Protein AF-T1C296-F1 (afdb_monomer)

Secondary structure (DSSP, 8-state):
--S-------SS--HHHHHHTTT-------S-SEE-TTSTT-EE-TTHHHHHHHHHHHHHHHHHT---

Sequence (68 aa):
LGFELLDVATGGGSDGNRVSGSGVPVLDALGPVGGGAHTPDEYIEIASVPERGALVAALIARLARTDG

Foldseek 3Di:
DPDDDDDDDDPDDDPQNVVVVVVDHGDDDLAFDWDPPPHPRTDGDPVRHVVSVVVVVVVVVVVVVPPD

InterPro domains:
  IPR002933 Peptidase M20 [PF01546] (6-61)

Structure (mmCIF, N/CA/C/O backbone):
data_AF-T1C296-F1
#
_entry.id   AF-T1C296-F1
#
loop_
_atom_site.group_PDB
_atom_site.id
_atom_site.type_symbol
_atom_site.label_atom_id
_atom_site.label_alt_id
_atom_site.label_comp_id
_atom_site.label_asym_id
_atom_site.label_entity_id
_atom_site.label_seq_id
_atom_site.pdbx_PDB_ins_code
_atom_site.Cartn_x
_atom_site.Cartn_y
_atom_site.Cartn_z
_atom_site.occupancy
_atom_site.B_iso_or_equiv
_atom_site.auth_seq_id
_atom_site.auth_comp_id
_atom_site.auth_asym_id
_atom_site.auth_atom_id
_atom_site.pdbx_PDB_model_num
ATOM 1 N N . LEU A 1 1 ? -12.305 -10.055 0.468 1.00 85.31 1 LEU A N 1
ATOM 2 C CA . LEU A 1 1 ? -12.172 -9.313 -0.806 1.00 85.31 1 LEU A CA 1
ATOM 3 C C . LEU A 1 1 ? -11.713 -10.197 -1.970 1.00 85.31 1 LEU A C 1
ATOM 5 O O . LEU A 1 1 ? -11.635 -9.695 -3.076 1.00 85.31 1 LEU A O 1
ATOM 9 N N . GLY A 1 2 ? -11.498 -11.506 -1.765 1.00 88.56 2 GLY A N 1
ATOM 10 C CA . GLY A 1 2 ? -11.289 -12.456 -2.867 1.00 88.56 2 GLY A CA 1
ATOM 11 C C . GLY A 1 2 ? -9.854 -12.558 -3.391 1.00 88.56 2 GLY A C 1
ATOM 12 O O . GLY A 1 2 ? -9.617 -13.394 -4.250 1.00 88.56 2 GLY A O 1
ATOM 13 N N . PHE A 1 3 ? -8.916 -11.773 -2.854 1.00 87.69 3 PHE A N 1
ATOM 14 C CA . PHE A 1 3 ? -7.488 -11.822 -3.181 1.00 87.69 3 PHE A CA 1
ATOM 15 C C . PHE A 1 3 ? -6.644 -12.228 -1.963 1.00 87.69 3 PHE A C 1
ATOM 17 O O . PHE A 1 3 ? -7.083 -12.088 -0.815 1.00 87.69 3 PHE A O 1
ATOM 24 N N . GLU A 1 4 ? -5.432 -12.716 -2.225 1.00 89.19 4 GLU A N 1
ATOM 25 C CA . GLU A 1 4 ? -4.424 -13.020 -1.207 1.00 89.19 4 GLU A CA 1
ATOM 26 C C . GLU A 1 4 ? -3.689 -11.744 -0.780 1.00 89.19 4 GLU A C 1
ATOM 28 O O . GLU A 1 4 ? -3.294 -10.927 -1.612 1.00 89.19 4 GLU A O 1
ATOM 33 N N . LEU A 1 5 ? -3.519 -11.560 0.530 1.00 87.56 5 LEU A N 1
ATOM 34 C CA . LEU A 1 5 ? -2.806 -10.422 1.099 1.00 87.56 5 LEU A CA 1
ATOM 35 C C . LEU A 1 5 ? -1.542 -10.926 1.792 1.00 87.56 5 LEU A C 1
ATOM 37 O O . LEU A 1 5 ? -1.633 -11.657 2.775 1.00 87.56 5 LEU A O 1
ATOM 41 N N . LEU A 1 6 ? -0.390 -10.504 1.280 1.00 85.50 6 LEU A N 1
ATOM 42 C CA . LEU A 1 6 ? 0.925 -10.826 1.824 1.00 85.50 6 LEU A CA 1
ATOM 43 C C . LEU A 1 6 ? 1.548 -9.576 2.440 1.00 85.50 6 LEU A C 1
ATOM 45 O O . LEU A 1 6 ? 1.431 -8.482 1.878 1.00 85.50 6 LEU A O 1
ATOM 49 N N . ASP A 1 7 ? 2.214 -9.742 3.578 1.00 84.44 7 ASP A N 1
ATOM 50 C CA . ASP A 1 7 ? 3.141 -8.752 4.104 1.00 84.44 7 ASP A CA 1
ATOM 51 C C . ASP A 1 7 ? 4.540 -8.977 3.520 1.00 84.44 7 ASP A C 1
ATOM 53 O O . ASP A 1 7 ? 4.912 -10.074 3.101 1.00 84.44 7 ASP A O 1
ATOM 57 N N . VAL A 1 8 ? 5.319 -7.902 3.440 1.00 83.38 8 VAL A N 1
ATOM 58 C CA . VAL A 1 8 ? 6.696 -7.955 2.953 1.00 83.38 8 VAL A CA 1
ATOM 59 C C . VAL A 1 8 ? 7.557 -7.099 3.863 1.00 83.38 8 VAL A C 1
ATOM 61 O O . VAL A 1 8 ? 7.303 -5.909 4.043 1.00 83.38 8 VAL A O 1
ATOM 64 N N . ALA A 1 9 ? 8.614 -7.700 4.405 1.00 82.25 9 ALA A N 1
ATOM 65 C CA . ALA A 1 9 ? 9.679 -6.947 5.042 1.00 82.25 9 ALA A CA 1
ATOM 66 C C . ALA A 1 9 ? 10.534 -6.277 3.958 1.00 82.25 9 ALA A C 1
ATOM 68 O O . ALA A 1 9 ? 11.200 -6.947 3.168 1.00 82.25 9 ALA A O 1
ATOM 69 N N . THR A 1 10 ? 10.526 -4.948 3.921 1.00 80.19 10 THR A N 1
ATOM 70 C CA . THR A 1 10 ? 11.381 -4.159 3.027 1.00 80.19 10 THR A CA 1
ATOM 71 C C . THR A 1 10 ? 12.548 -3.557 3.805 1.00 80.19 10 THR A C 1
ATOM 73 O O . THR A 1 10 ? 12.379 -3.177 4.958 1.00 80.19 10 THR A O 1
ATOM 76 N N . GLY A 1 11 ? 13.718 -3.404 3.178 1.00 76.56 11 GLY A N 1
ATOM 77 C CA . GLY A 1 11 ? 14.870 -2.722 3.792 1.00 76.56 11 GLY A CA 1
ATOM 78 C C . GLY A 1 11 ? 14.823 -1.186 3.736 1.00 76.56 11 GLY A C 1
ATOM 79 O O . GLY A 1 11 ? 15.763 -0.535 4.184 1.00 76.56 11 GLY A O 1
ATOM 80 N N . GLY A 1 12 ? 13.776 -0.605 3.140 1.00 78.75 12 GLY A N 1
ATOM 81 C CA . GLY A 1 12 ? 13.585 0.845 3.030 1.00 78.75 12 GLY A CA 1
ATOM 82 C C . GLY A 1 12 ? 12.961 1.464 4.284 1.00 78.75 12 GLY A C 1
ATOM 83 O O . GLY A 1 12 ? 12.477 0.754 5.160 1.00 78.75 12 GLY A O 1
ATOM 84 N N . GLY A 1 13 ? 12.966 2.796 4.364 1.00 84.12 13 GLY A N 1
ATOM 85 C CA . GLY A 1 13 ? 12.292 3.542 5.428 1.00 84.12 13 GLY A CA 1
ATOM 86 C C . GLY A 1 13 ? 11.121 4.353 4.886 1.00 84.12 13 GLY A C 1
ATOM 87 O O . GLY A 1 13 ? 11.266 5.038 3.874 1.00 84.12 13 GLY A O 1
ATOM 88 N N . SER A 1 14 ? 9.990 4.314 5.584 1.00 86.88 14 SER A N 1
ATOM 89 C CA . SER A 1 14 ? 8.813 5.133 5.294 1.00 86.88 14 SER A CA 1
ATOM 90 C C . SER A 1 14 ? 8.519 6.149 6.405 1.00 86.88 14 SER A C 1
ATOM 92 O O . SER A 1 14 ? 9.056 6.068 7.516 1.00 86.88 14 SER A O 1
ATOM 94 N N . ASP A 1 15 ? 7.631 7.107 6.129 1.00 89.31 15 ASP A N 1
ATOM 95 C CA . ASP A 1 15 ? 7.079 7.978 7.174 1.00 89.31 15 ASP A CA 1
ATOM 96 C C . ASP A 1 15 ? 6.308 7.171 8.225 1.00 89.31 15 ASP A C 1
ATOM 98 O O . ASP A 1 15 ? 6.403 7.467 9.418 1.00 89.31 15 ASP A O 1
ATOM 102 N N . GLY A 1 16 ? 5.641 6.087 7.810 1.00 88.75 16 GLY A N 1
ATOM 103 C CA . GLY A 1 16 ? 4.997 5.146 8.719 1.00 88.75 16 GLY A CA 1
ATOM 104 C C . GLY A 1 16 ? 5.983 4.494 9.687 1.00 88.75 16 GLY A C 1
ATOM 105 O O . GLY A 1 16 ? 5.707 4.439 10.883 1.00 88.75 16 GLY A O 1
ATOM 106 N N . ASN A 1 17 ? 7.176 4.092 9.230 1.00 88.19 17 ASN A N 1
ATOM 107 C CA . ASN A 1 17 ? 8.211 3.571 10.128 1.00 88.19 17 ASN A CA 1
ATOM 108 C C . ASN A 1 17 ? 8.696 4.628 11.129 1.00 88.19 17 ASN A C 1
ATOM 110 O O . ASN A 1 17 ? 8.929 4.298 12.292 1.00 88.19 17 ASN A O 1
ATOM 114 N N . ARG A 1 18 ? 8.828 5.895 10.710 1.00 88.69 18 ARG A N 1
ATOM 115 C CA . ARG A 1 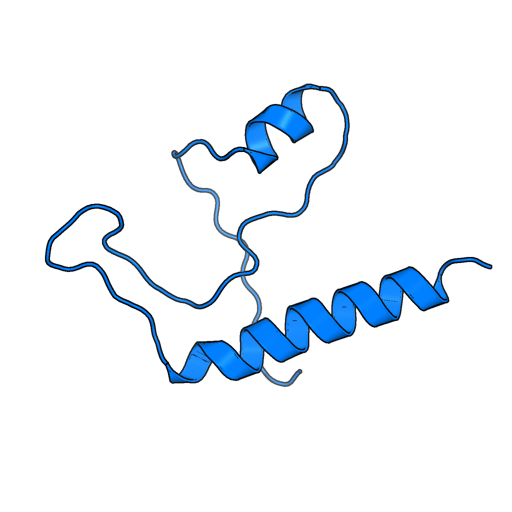18 ? 9.233 6.988 11.614 1.00 88.69 18 ARG A CA 1
ATOM 116 C C . ARG A 1 18 ? 8.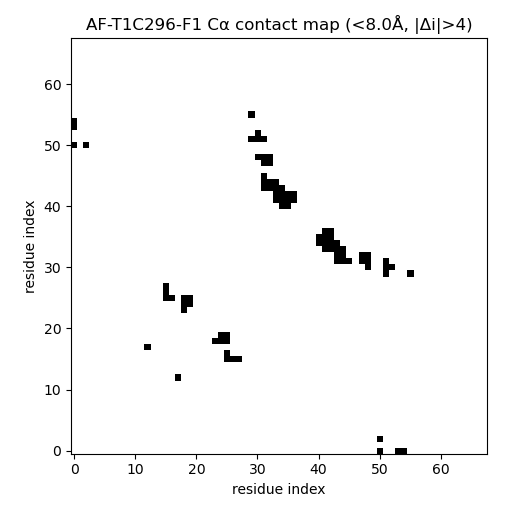204 7.225 12.711 1.00 88.69 18 ARG A C 1
ATOM 118 O O . ARG A 1 18 ? 8.579 7.339 13.874 1.00 88.69 18 ARG A O 1
ATOM 125 N N . VAL A 1 19 ? 6.922 7.267 12.352 1.00 92.12 19 VAL A N 1
ATOM 126 C CA . VAL A 1 19 ? 5.829 7.395 13.325 1.00 92.12 19 VAL A CA 1
ATOM 127 C C . VAL A 1 19 ? 5.749 6.146 14.205 1.00 92.12 19 VAL A C 1
ATOM 129 O O . VAL A 1 19 ? 5.635 6.263 15.418 1.00 92.12 19 VAL A O 1
ATOM 132 N N . SER A 1 20 ? 5.927 4.950 13.642 1.00 91.7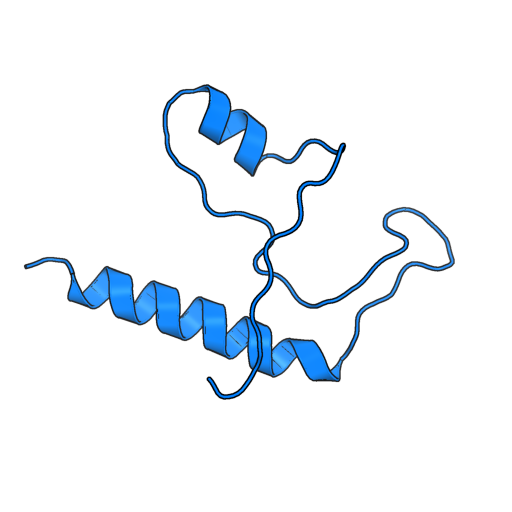5 20 SER A N 1
ATOM 133 C CA . SER A 1 20 ? 5.977 3.718 14.435 1.00 91.75 20 SER A CA 1
ATOM 134 C C . SER A 1 20 ? 7.106 3.718 15.464 1.00 91.75 20 SER A C 1
ATOM 136 O O . SER A 1 20 ? 6.922 3.210 16.570 1.00 91.75 20 SER A O 1
ATOM 138 N N . GLY A 1 21 ? 8.251 4.323 15.141 1.00 90.19 21 GLY A N 1
ATOM 139 C CA . GLY A 1 21 ? 9.373 4.487 16.064 1.00 90.19 21 GLY A CA 1
ATOM 140 C C . GLY A 1 21 ? 9.068 5.366 17.284 1.00 90.19 21 GLY A C 1
ATOM 141 O O . GLY A 1 21 ? 9.774 5.260 18.284 1.00 90.19 21 GLY A O 1
ATOM 142 N N . SER A 1 22 ? 8.015 6.193 17.250 1.00 95.06 22 SER A N 1
ATOM 143 C CA . SER A 1 22 ? 7.575 6.998 18.401 1.00 95.06 22 SER A CA 1
ATOM 144 C C . SER A 1 22 ? 6.580 6.274 19.319 1.00 95.06 22 SER A C 1
ATOM 146 O O . SER A 1 22 ? 6.076 6.867 20.271 1.00 95.06 22 SER A O 1
ATOM 148 N N . GLY A 1 23 ? 6.317 4.985 19.070 1.00 94.31 23 GLY A N 1
ATOM 149 C CA . GLY A 1 23 ? 5.427 4.153 19.885 1.00 94.31 23 GLY A CA 1
ATOM 150 C C . GLY A 1 23 ? 3.966 4.153 19.432 1.00 94.31 23 GLY A C 1
ATOM 151 O O . GLY A 1 23 ? 3.131 3.551 20.104 1.00 94.31 23 GLY A O 1
ATOM 152 N N . VAL A 1 24 ? 3.645 4.787 18.302 1.00 94.25 24 VAL A N 1
ATOM 153 C CA . VAL A 1 24 ? 2.308 4.752 17.694 1.00 94.25 24 VAL A CA 1
ATOM 154 C C . VAL A 1 24 ? 2.289 3.680 16.605 1.00 94.25 24 VAL A C 1
ATOM 156 O O . VAL A 1 24 ? 2.929 3.886 15.581 1.00 94.25 24 VAL A O 1
ATOM 159 N N . PRO A 1 25 ? 1.578 2.549 16.761 1.00 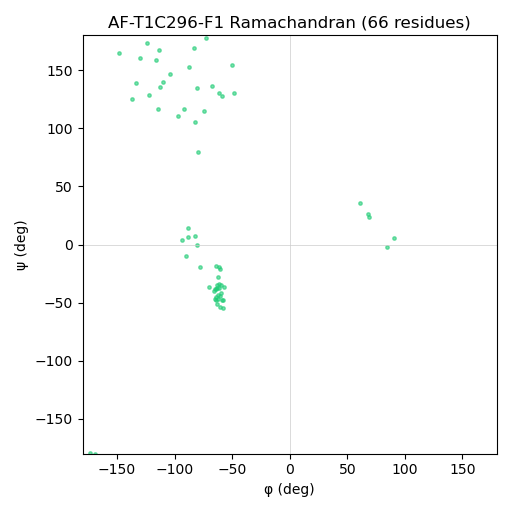91.75 25 PRO A N 1
ATOM 160 C CA . PRO A 1 25 ? 1.515 1.536 15.711 1.00 91.75 25 PRO A CA 1
ATOM 161 C C . PRO A 1 25 ? 0.955 2.123 14.411 1.00 91.75 25 PRO A C 1
ATOM 163 O O . PRO A 1 25 ? -0.121 2.722 14.415 1.00 91.75 25 PRO A O 1
ATOM 166 N N . VAL A 1 26 ? 1.667 1.931 13.298 1.00 91.62 26 VAL A N 1
ATOM 167 C CA . VAL A 1 26 ? 1.234 2.398 11.975 1.00 91.62 26 VAL A CA 1
ATOM 168 C C . VAL A 1 26 ? 1.150 1.228 11.012 1.00 91.62 26 VAL A C 1
ATOM 170 O O . VAL A 1 26 ? 2.104 0.471 10.853 1.00 91.62 26 VAL A O 1
ATOM 173 N N . LEU A 1 27 ? 0.003 1.118 10.346 1.00 90.94 27 LEU A N 1
ATOM 174 C CA . LEU A 1 27 ? -0.158 0.282 9.168 1.00 90.94 27 LEU A CA 1
ATOM 175 C C . LEU A 1 27 ? 0.120 1.142 7.927 1.00 90.94 27 LEU A C 1
ATOM 177 O O . LEU A 1 27 ? -0.587 2.119 7.688 1.00 90.94 27 LEU A O 1
ATOM 181 N N . ASP A 1 28 ? 1.157 0.791 7.171 1.00 88.75 28 ASP A N 1
ATOM 182 C CA . ASP A 1 28 ? 1.653 1.532 6.002 1.00 88.75 28 ASP A CA 1
ATOM 183 C C . ASP A 1 28 ? 1.693 0.622 4.755 1.00 88.75 28 ASP A C 1
ATOM 185 O O . ASP A 1 28 ? 1.431 -0.577 4.847 1.00 88.75 28 ASP A O 1
ATOM 189 N N . ALA A 1 29 ? 2.002 1.187 3.586 1.00 88.38 29 ALA A N 1
ATOM 190 C CA . ALA A 1 29 ? 2.164 0.504 2.305 1.00 88.38 29 ALA A CA 1
ATOM 191 C C . ALA A 1 29 ? 0.899 -0.233 1.816 1.00 88.38 29 ALA A C 1
ATOM 193 O O . ALA A 1 29 ? 0.967 -1.272 1.167 1.00 88.38 29 ALA A O 1
ATOM 194 N N . LEU A 1 30 ? -0.281 0.339 2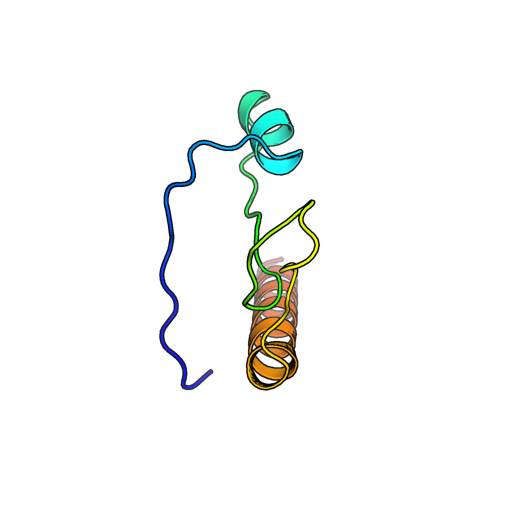.078 1.00 93.38 30 LEU A N 1
ATOM 195 C CA . LEU A 1 30 ? -1.579 -0.209 1.648 1.00 93.38 30 LEU A CA 1
ATOM 196 C C . LEU A 1 30 ? -1.958 0.132 0.194 1.00 93.38 30 LEU A C 1
ATOM 198 O O . LEU A 1 30 ? -3.092 -0.109 -0.225 1.00 93.38 30 LEU A O 1
ATOM 202 N N . GLY A 1 31 ? -1.034 0.731 -0.558 1.00 93.00 31 GLY A N 1
ATOM 203 C CA . GLY A 1 31 ? -1.261 1.175 -1.928 1.00 93.00 31 GLY A CA 1
ATOM 204 C C . GLY A 1 31 ? -1.337 0.037 -2.959 1.00 93.00 31 GLY A C 1
ATOM 205 O O . GLY A 1 31 ? -1.182 -1.138 -2.619 1.00 93.00 31 GLY A O 1
ATOM 206 N N . PRO A 1 32 ? -1.595 0.392 -4.230 1.00 94.94 32 PRO A N 1
ATOM 207 C CA . PRO A 1 32 ? -1.491 -0.497 -5.389 1.00 94.94 32 PRO A CA 1
ATOM 208 C C . PRO A 1 32 ? -0.165 -1.258 -5.462 1.00 94.94 32 PRO A C 1
ATOM 210 O O . PRO A 1 32 ? 0.863 -0.789 -4.975 1.00 94.94 32 PRO A O 1
ATOM 213 N N . VAL A 1 33 ? -0.189 -2.418 -6.118 1.00 93.75 33 VAL A N 1
ATOM 214 C CA . VAL A 1 33 ? 1.029 -3.158 -6.464 1.00 93.75 33 VAL A CA 1
ATOM 215 C C . VAL A 1 33 ? 1.806 -2.359 -7.509 1.00 93.75 33 VAL A C 1
ATOM 217 O O . VAL A 1 33 ? 1.224 -1.822 -8.453 1.00 93.75 33 VAL A O 1
ATOM 220 N N . GLY A 1 34 ? 3.119 -2.277 -7.334 1.00 93.75 34 GLY A N 1
ATOM 221 C CA . GLY A 1 34 ? 4.022 -1.547 -8.210 1.00 93.75 34 GLY A CA 1
ATOM 222 C C . GLY A 1 34 ? 5.476 -1.777 -7.816 1.00 93.75 34 GLY A C 1
ATOM 223 O O . GLY A 1 34 ? 5.771 -2.509 -6.868 1.00 93.75 34 GLY A O 1
ATOM 224 N N . GLY A 1 35 ? 6.393 -1.149 -8.541 1.00 94.00 35 GLY A N 1
ATOM 225 C CA . GLY A 1 35 ? 7.822 -1.321 -8.311 1.00 94.00 35 GLY A CA 1
ATOM 226 C C . GLY A 1 35 ? 8.666 -0.318 -9.080 1.00 94.00 35 GLY A C 1
ATOM 227 O O . GLY A 1 35 ? 8.141 0.538 -9.784 1.00 94.00 35 GLY A O 1
ATOM 228 N N . GLY A 1 36 ? 9.988 -0.420 -8.919 1.00 94.00 36 GLY A N 1
ATOM 229 C CA . GLY A 1 36 ? 10.934 0.455 -9.615 1.00 94.00 36 GLY A CA 1
ATOM 230 C C . GLY A 1 36 ? 10.897 1.908 -9.139 1.00 94.00 36 GLY A C 1
ATOM 231 O O . GLY A 1 36 ? 11.278 2.788 -9.903 1.00 94.00 36 GLY A O 1
ATOM 232 N N . ALA A 1 37 ? 10.439 2.168 -7.909 1.00 91.00 37 ALA A N 1
ATOM 233 C CA . ALA A 1 37 ? 10.337 3.521 -7.367 1.00 91.00 37 ALA A CA 1
ATOM 234 C C . ALA A 1 37 ? 11.641 4.307 -7.575 1.00 91.00 37 ALA A C 1
ATOM 236 O O . ALA A 1 37 ? 12.725 3.818 -7.240 1.00 91.00 37 ALA A O 1
ATOM 237 N N . HIS A 1 38 ? 11.518 5.525 -8.112 1.00 93.00 38 HIS A N 1
ATOM 238 C CA . HIS A 1 38 ? 12.644 6.407 -8.444 1.00 93.00 38 HIS A CA 1
ATOM 239 C C . HIS A 1 38 ? 13.534 5.906 -9.598 1.00 93.00 38 HIS A C 1
ATOM 241 O O . HIS A 1 38 ? 14.714 6.258 -9.673 1.00 93.00 38 HIS A O 1
ATOM 247 N N . THR A 1 39 ? 12.985 5.106 -10.513 1.00 97.12 39 THR A N 1
ATOM 248 C CA . THR A 1 39 ? 13.671 4.656 -11.734 1.00 97.12 39 THR A CA 1
ATOM 249 C C . THR A 1 39 ? 12.794 4.888 -12.971 1.00 97.12 39 THR A C 1
ATOM 251 O O . THR A 1 39 ? 11.580 5.021 -12.838 1.00 97.12 39 THR A O 1
ATOM 254 N N . PRO A 1 40 ? 13.357 4.920 -14.194 1.00 98.06 40 PRO A N 1
ATOM 255 C CA . PRO A 1 40 ? 12.554 4.956 -15.421 1.00 98.06 40 PRO A CA 1
ATOM 256 C C . PRO A 1 40 ? 11.624 3.747 -15.597 1.00 98.06 40 PRO A C 1
ATOM 258 O O . PRO A 1 40 ? 10.647 3.843 -16.334 1.00 98.06 40 PRO A O 1
ATOM 261 N N . ASP A 1 41 ? 11.924 2.639 -14.916 1.00 97.81 41 ASP A N 1
ATOM 262 C CA . ASP A 1 41 ? 11.130 1.412 -14.917 1.00 97.81 41 ASP A CA 1
ATOM 263 C C . ASP A 1 41 ? 10.038 1.427 -13.828 1.00 97.81 41 ASP A C 1
ATOM 265 O O . ASP A 1 41 ? 9.481 0.382 -13.497 1.00 97.81 41 ASP A O 1
ATOM 269 N N . GLU A 1 42 ? 9.743 2.590 -13.231 1.00 97.81 42 GLU A N 1
ATOM 270 C CA . GLU A 1 42 ? 8.680 2.743 -12.238 1.00 97.81 42 GLU A CA 1
ATOM 271 C C . GLU A 1 42 ? 7.309 2.401 -12.833 1.00 97.81 42 GLU A C 1
ATOM 273 O O . GLU A 1 42 ? 6.923 2.897 -13.895 1.00 97.81 42 GLU A O 1
ATOM 278 N N . TYR A 1 43 ? 6.553 1.551 -12.137 1.00 97.75 43 TYR A N 1
ATOM 279 C CA . TYR A 1 43 ? 5.261 1.085 -12.623 1.00 97.75 43 TYR A CA 1
ATOM 280 C C . TYR A 1 43 ? 4.265 0.797 -11.505 1.00 97.75 43 TYR A C 1
ATOM 282 O O . TYR A 1 43 ? 4.607 0.624 -10.334 1.00 97.75 43 TYR A O 1
ATOM 290 N N . ILE A 1 44 ? 3.010 0.683 -11.928 1.00 97.50 44 ILE A N 1
ATOM 291 C CA . ILE A 1 44 ? 1.863 0.276 -11.128 1.00 97.50 44 ILE A CA 1
ATOM 292 C C . ILE A 1 44 ? 1.057 -0.768 -11.902 1.00 97.50 44 ILE A C 1
ATOM 294 O O . ILE A 1 44 ? 0.820 -0.630 -13.104 1.00 97.50 44 ILE A O 1
ATOM 298 N N . GLU A 1 45 ? 0.588 -1.801 -11.213 1.00 96.88 45 GLU A N 1
ATOM 299 C CA . GLU A 1 45 ? -0.357 -2.760 -11.772 1.00 96.88 45 GLU A CA 1
ATOM 300 C C . GLU A 1 45 ? -1.779 -2.204 -11.671 1.00 96.88 45 GLU A C 1
ATOM 302 O O . GLU A 1 45 ? -2.389 -2.197 -10.600 1.00 96.88 45 GLU A O 1
ATOM 307 N N . ILE A 1 46 ? -2.339 -1.755 -12.798 1.00 97.88 46 ILE A N 1
ATOM 308 C CA . ILE A 1 46 ? -3.669 -1.119 -12.850 1.00 97.88 46 ILE A CA 1
ATOM 309 C C . ILE A 1 46 ? -4.773 -2.018 -12.276 1.00 97.88 46 ILE A C 1
ATOM 311 O O . ILE A 1 46 ? -5.673 -1.525 -11.596 1.00 97.88 46 ILE A O 1
ATOM 315 N N . ALA A 1 47 ? -4.688 -3.334 -12.488 1.00 96.06 47 ALA A N 1
ATOM 316 C CA . ALA A 1 47 ? -5.648 -4.296 -11.946 1.00 96.06 47 ALA A CA 1
ATOM 317 C C . ALA A 1 47 ? -5.682 -4.318 -10.404 1.00 96.06 47 ALA A C 1
ATOM 319 O O . ALA A 1 47 ? -6.736 -4.573 -9.828 1.00 96.06 47 ALA A O 1
ATOM 320 N N . SER A 1 48 ? -4.575 -3.971 -9.735 1.00 95.75 48 SER A N 1
ATOM 321 C CA . SER A 1 48 ? -4.487 -3.954 -8.267 1.00 95.75 48 SER A CA 1
ATOM 322 C C . SER A 1 48 ? -5.145 -2.724 -7.625 1.00 95.75 48 SER A C 1
ATOM 324 O O . SER A 1 48 ? -5.477 -2.737 -6.439 1.00 95.75 48 SER A O 1
ATOM 326 N N . VAL A 1 49 ? -5.361 -1.647 -8.388 1.00 96.75 49 VAL A N 1
ATOM 327 C CA . VAL A 1 49 ? -5.938 -0.390 -7.886 1.00 96.75 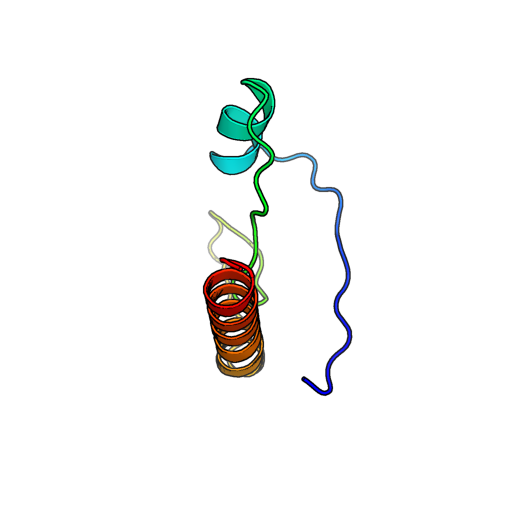4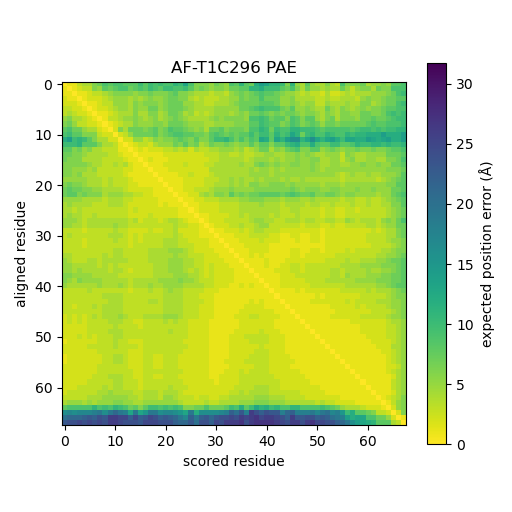9 VAL A CA 1
ATOM 328 C C . VAL A 1 49 ? -7.319 -0.588 -7.247 1.00 96.75 49 VAL A C 1
ATOM 330 O O . VAL A 1 49 ? -7.485 -0.193 -6.088 1.00 96.75 49 VAL A O 1
ATOM 333 N N . PRO A 1 50 ? -8.319 -1.193 -7.923 1.00 96.75 50 PRO A N 1
ATOM 334 C CA . PRO A 1 50 ? -9.629 -1.408 -7.311 1.00 96.75 50 PRO A CA 1
ATOM 335 C C . PRO A 1 50 ? -9.571 -2.343 -6.094 1.00 96.75 50 PRO A C 1
ATOM 337 O O . PRO A 1 50 ? -10.290 -2.114 -5.122 1.00 96.75 50 PRO A O 1
ATOM 340 N N . GLU A 1 51 ? -8.699 -3.353 -6.102 1.00 95.44 51 GLU A N 1
ATOM 341 C CA . GLU A 1 51 ? -8.542 -4.299 -4.989 1.00 95.44 51 GLU A CA 1
ATOM 342 C C . GLU A 1 51 ? -8.010 -3.606 -3.729 1.00 95.44 51 GLU A C 1
ATOM 344 O O . GLU A 1 51 ? -8.573 -3.753 -2.640 1.00 95.44 51 GLU A O 1
ATOM 349 N N . ARG A 1 52 ? -6.961 -2.789 -3.884 1.00 96.56 52 ARG A N 1
ATOM 350 C CA . ARG A 1 52 ? -6.351 -2.022 -2.789 1.00 96.56 52 ARG A CA 1
ATOM 351 C C . ARG A 1 52 ? -7.258 -0.893 -2.314 1.00 96.56 52 ARG A C 1
ATOM 353 O O . ARG A 1 52 ? -7.384 -0.680 -1.110 1.00 96.56 52 ARG A O 1
ATOM 360 N N . GLY A 1 53 ? -7.983 -0.246 -3.226 1.00 97.06 53 GLY A N 1
ATOM 361 C CA . GLY A 1 53 ? -9.031 0.712 -2.872 1.00 97.06 53 GLY A CA 1
ATOM 362 C C . GLY A 1 53 ? -10.128 0.076 -2.011 1.00 97.06 53 GLY A C 1
ATOM 363 O O . GLY A 1 53 ? -10.475 0.606 -0.954 1.00 97.06 53 GLY A O 1
ATOM 364 N N . ALA A 1 54 ? -10.625 -1.099 -2.408 1.00 97.00 54 ALA A N 1
ATOM 365 C CA . ALA A 1 54 ? -11.616 -1.845 -1.636 1.00 97.00 54 ALA A CA 1
ATOM 366 C C . ALA A 1 54 ? -11.076 -2.286 -0.265 1.00 97.00 54 ALA A C 1
ATOM 368 O O . ALA A 1 54 ? -11.812 -2.241 0.722 1.00 97.00 54 ALA A O 1
ATOM 369 N N . LEU A 1 55 ? -9.798 -2.670 -0.184 1.00 96.44 55 LEU A N 1
ATOM 370 C CA . LEU A 1 55 ? -9.128 -3.014 1.073 1.00 96.44 55 LEU A CA 1
ATOM 371 C C 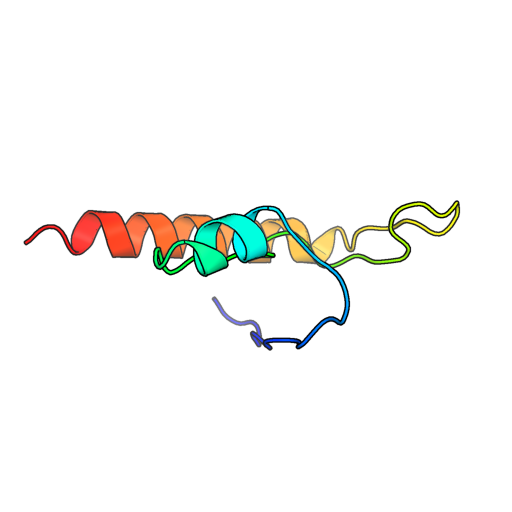. LEU A 1 55 ? -9.112 -1.846 2.053 1.00 96.44 55 LEU A C 1
ATOM 373 O O . LEU A 1 55 ? -9.579 -1.993 3.182 1.00 96.44 55 LEU A O 1
ATOM 377 N N . VAL A 1 56 ? -8.607 -0.691 1.616 1.00 96.75 56 VAL A N 1
ATOM 378 C CA . VAL A 1 56 ? -8.508 0.510 2.454 1.00 96.75 56 VAL A CA 1
ATOM 379 C C . VAL A 1 56 ? -9.898 0.974 2.887 1.00 96.75 56 VAL A C 1
ATOM 381 O O . VAL A 1 56 ? -10.117 1.244 4.068 1.00 96.75 56 VAL A O 1
ATOM 384 N N . ALA A 1 57 ? -10.870 0.983 1.972 1.00 97.12 57 ALA A N 1
ATOM 385 C CA . ALA A 1 57 ? -12.250 1.330 2.297 1.00 97.12 57 ALA A CA 1
ATOM 386 C C . ALA A 1 57 ? -12.859 0.370 3.334 1.00 97.12 57 ALA A C 1
ATOM 388 O O . ALA A 1 57 ? -13.483 0.811 4.301 1.00 97.12 57 ALA A O 1
ATOM 389 N N . ALA A 1 58 ? -12.650 -0.941 3.178 1.00 95.81 58 ALA A N 1
ATOM 390 C CA . ALA A 1 58 ? -13.138 -1.942 4.122 1.00 95.81 58 ALA A CA 1
ATOM 391 C C . ALA A 1 58 ? -12.474 -1.815 5.500 1.00 95.81 58 ALA A C 1
ATOM 393 O O . ALA A 1 58 ? -13.159 -1.973 6.514 1.00 95.81 58 ALA A O 1
ATOM 394 N N . LEU A 1 59 ? -11.174 -1.503 5.546 1.00 94.94 59 LEU A N 1
ATOM 395 C CA . LEU A 1 59 ? -10.432 -1.262 6.782 1.00 94.94 59 LEU A CA 1
ATOM 396 C C . LEU A 1 59 ? -10.985 -0.045 7.531 1.00 94.94 59 LEU A C 1
ATOM 398 O O . LEU A 1 59 ? -11.344 -0.168 8.701 1.00 94.94 59 LEU A O 1
ATOM 402 N N . ILE A 1 60 ? -11.128 1.097 6.852 1.00 95.62 60 ILE A N 1
ATOM 403 C CA . ILE A 1 60 ? -11.706 2.317 7.438 1.00 95.62 60 ILE A CA 1
ATOM 404 C C . ILE A 1 60 ? -13.122 2.038 7.942 1.00 95.62 60 ILE A C 1
ATOM 406 O O . ILE A 1 60 ? -13.445 2.339 9.089 1.00 95.62 60 ILE A O 1
ATOM 410 N N . ALA A 1 61 ? -13.956 1.396 7.120 1.00 96.19 61 ALA A N 1
ATOM 411 C CA . ALA A 1 61 ? -15.316 1.051 7.508 1.00 96.19 61 ALA A CA 1
ATOM 412 C C . ALA A 1 61 ? -15.340 0.107 8.718 1.00 96.19 61 ALA A C 1
ATOM 414 O O . ALA A 1 61 ? -16.228 0.215 9.559 1.00 96.19 61 ALA A O 1
ATOM 415 N N . ARG A 1 62 ? -14.397 -0.840 8.815 1.00 95.19 62 ARG A N 1
ATOM 416 C CA . ARG A 1 62 ? -14.278 -1.734 9.971 1.00 95.19 62 ARG A CA 1
ATOM 417 C C . ARG A 1 62 ? -13.936 -0.948 11.227 1.00 95.19 62 ARG A C 1
ATOM 419 O O . ARG A 1 62 ? -14.614 -1.169 12.224 1.00 95.19 62 ARG A O 1
ATOM 426 N N . LEU A 1 63 ? -12.946 -0.060 11.167 1.00 93.31 63 LEU A N 1
ATOM 427 C CA . LEU A 1 63 ? -12.509 0.763 12.296 1.00 93.31 63 LEU A CA 1
ATOM 428 C C . LEU A 1 63 ? -13.623 1.693 12.777 1.00 93.31 63 LEU A C 1
ATOM 430 O O . LEU A 1 63 ? -13.947 1.651 13.954 1.00 93.31 63 LEU A O 1
ATOM 434 N N . ALA A 1 64 ? -14.307 2.383 11.862 1.00 93.94 64 ALA A N 1
ATOM 435 C CA . ALA A 1 64 ? -15.435 3.265 12.179 1.00 93.94 64 ALA A CA 1
ATOM 436 C C . ALA A 1 64 ? -16.633 2.547 12.835 1.00 93.94 64 ALA A C 1
ATOM 438 O O . ALA A 1 64 ? -17.484 3.183 13.445 1.00 93.94 64 ALA A O 1
ATOM 439 N N . ARG A 1 65 ? -16.733 1.216 12.702 1.00 91.44 65 ARG A N 1
ATOM 440 C CA . ARG A 1 65 ? -17.733 0.397 13.413 1.00 91.44 65 ARG A CA 1
ATOM 4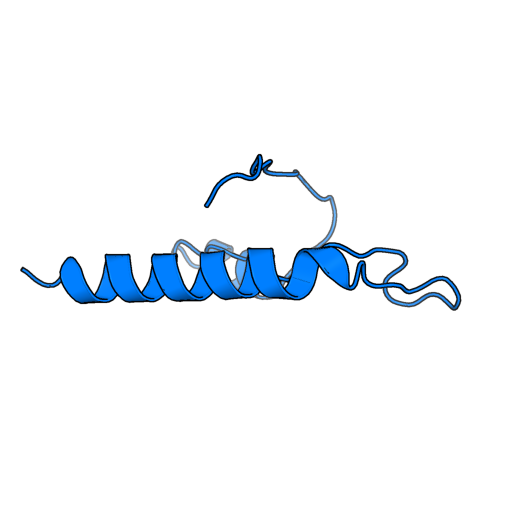41 C C . ARG A 1 65 ? -17.253 -0.116 14.769 1.00 91.44 65 ARG A C 1
ATOM 443 O O . ARG A 1 65 ? -18.039 -0.733 15.477 1.00 91.44 65 ARG A O 1
ATOM 450 N N . THR A 1 66 ? -15.969 0.032 15.080 1.00 69.25 66 THR A N 1
ATOM 451 C CA . THR A 1 66 ? -15.363 -0.469 16.326 1.00 69.25 66 THR A CA 1
ATOM 452 C C . THR A 1 66 ? -15.338 0.595 17.422 1.00 69.25 66 THR A C 1
ATOM 454 O O . THR A 1 66 ? -14.859 0.315 18.513 1.00 69.25 66 THR A O 1
ATOM 457 N N . ASP A 1 67 ? -15.914 1.767 17.156 1.00 56.44 67 ASP A N 1
ATOM 458 C CA . ASP A 1 67 ? -16.260 2.757 18.170 1.00 56.44 67 ASP A CA 1
ATOM 459 C C . ASP A 1 67 ? -17.580 2.329 18.841 1.00 56.44 67 ASP A C 1
ATOM 461 O O . ASP A 1 67 ? -18.670 2.780 18.481 1.00 56.44 67 ASP A O 1
ATOM 465 N N . GLY A 1 68 ? -17.466 1.376 19.770 1.00 48.06 68 GLY A N 1
ATOM 466 C CA . GLY A 1 68 ? -18.528 0.853 20.631 1.00 48.06 68 GLY A CA 1
ATOM 467 C C . GLY A 1 68 ? -17.947 0.322 21.930 1.00 48.06 68 GLY A C 1
ATOM 468 O O . GLY A 1 68 ? -16.932 -0.406 21.851 1.00 48.06 68 GLY A O 1
#

Organism: NCBI:txid410659

Nearest PDB structures (foldseek):
  8c3t-assembly1_A  TM=5.470E-01  e=3.474E+00  Achromobacter xylosoxidans NBRC 15126 = ATCC 27061

Solvent-accessible surface area (backbone atoms only — not comparable to full-atom values): 4506 Å² total; per-residue (Å²): 138,93,72,90,88,81,87,77,94,67,96,75,87,52,72,43,55,57,48,34,73,73,75,46,90,58,92,64,89,67,64,54,51,62,47,47,82,99,46,98,71,46,50,67,45,74,82,35,40,64,56,27,51,51,48,53,53,52,50,53,54,50,54,72,64,61,79,119

Radius of gyration: 14.35 Å; Cα contacts (8 Å, |Δi|>4): 42; chains: 1; bounding box: 33×21×36 Å

pLDDT: mean 90.56, std 8.79, range [48.06, 98.06]

Mean predicted aligned error: 4.44 Å